Protein AF-A0A1E5LFI8-F1 (afdb_monomer)

Mean predicted aligned error: 4.79 Å

Nearest PDB structures (foldseek):
  2mey-assembly1_A  TM=4.367E-01  e=4.890E-01  Blomia tropicalis
  3h3m-assembly1_A  TM=4.943E-01  e=6.027E+00  Bordetella bronchiseptica
  3a7m-assembly1_B  TM=4.938E-01  e=7.613E+00  Salmonella enterica subsp. enterica serovar Typhimurium

Radius of gyration: 14.29 Å; Cα contacts (8 Å, |Δi|>4): 68; chains: 1; bounding box: 30×36×39 Å

Foldseek 3Di:
DDDPPDPDLLRVLVVLLVVLLVLLVVCLVVLDPVSLVVSVVSLVVSVVSLVPDDDDPVCPVSSVVSVVSSVVSVVSSVVSVD

Secondary structure (DSSP, 8-state):
-----S--HHHHHHHHHHHHHHHHHHHHHHT-HHHHHHHHHHHHHHHHHHHTS---TTTHHHHHHHHHHHHHHHHHHHHHT-

Organism: NCBI:txid1305675

pLDDT: mean 90.74, std 14.52, range [37.81, 98.56]

Structure (mmCIF, N/CA/C/O backbone):
data_AF-A0A1E5LFI8-F1
#
_entry.id   AF-A0A1E5LFI8-F1
#
loop_
_atom_site.group_PDB
_atom_site.id
_atom_site.type_symbol
_atom_site.label_atom_id
_atom_site.label_alt_id
_atom_site.label_comp_id
_atom_site.label_asym_id
_atom_site.label_entity_id
_a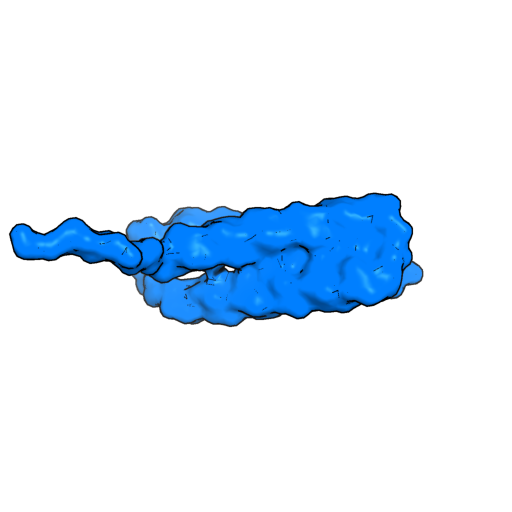tom_site.label_seq_id
_atom_site.pdbx_PDB_ins_code
_atom_site.Cartn_x
_atom_site.Cartn_y
_atom_site.Cartn_z
_atom_site.occupancy
_atom_site.B_iso_or_equiv
_atom_site.auth_seq_id
_atom_site.auth_comp_id
_atom_site.auth_asym_id
_atom_site.auth_atom_id
_atom_site.pdbx_PDB_model_num
ATOM 1 N N .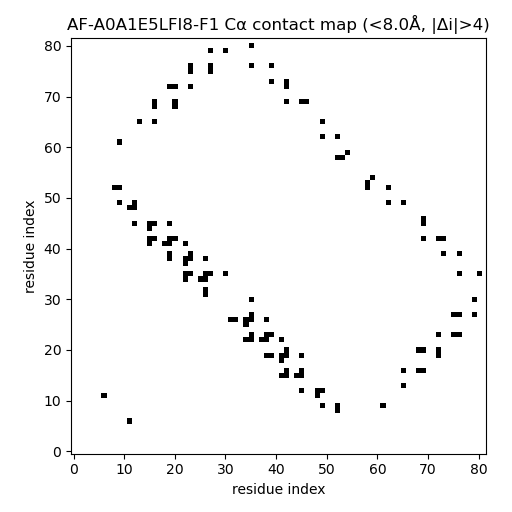 MET A 1 1 ? -9.363 -26.083 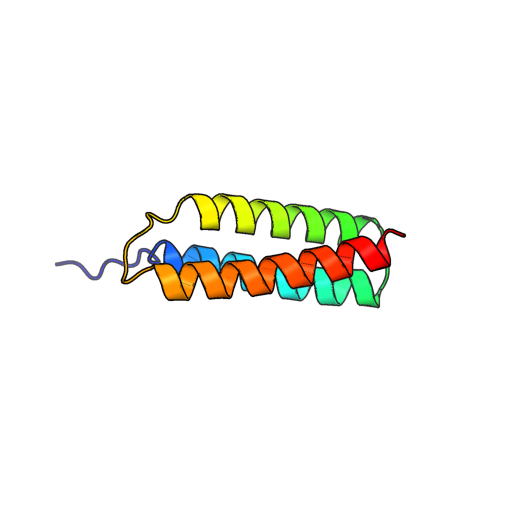24.269 1.00 37.81 1 MET A N 1
ATOM 2 C CA . MET A 1 1 ? -10.219 -26.103 23.071 1.00 37.81 1 MET A CA 1
ATOM 3 C C . MET A 1 1 ? -10.564 -24.650 22.789 1.00 37.81 1 MET A C 1
ATOM 5 O O . MET A 1 1 ? -11.196 -24.055 23.643 1.00 37.81 1 MET A O 1
ATOM 9 N N . ASP A 1 2 ? -10.072 -23.931 21.787 1.00 41.53 2 ASP A N 1
ATOM 10 C CA . ASP A 1 2 ? -9.143 -24.192 20.690 1.00 41.53 2 ASP A CA 1
ATOM 11 C C . ASP A 1 2 ? -8.440 -22.860 20.399 1.00 41.53 2 ASP A C 1
ATOM 13 O O . ASP A 1 2 ? -9.068 -21.803 20.383 1.00 41.53 2 ASP A O 1
ATOM 17 N N . LYS A 1 3 ? -7.114 -22.890 20.253 1.00 39.31 3 LYS A N 1
ATOM 18 C CA . LYS A 1 3 ? -6.313 -21.712 19.916 1.00 39.31 3 LYS A CA 1
ATOM 19 C C . LYS A 1 3 ? -6.620 -21.393 18.457 1.00 39.31 3 LYS A C 1
ATOM 21 O O . LYS A 1 3 ? -6.155 -22.099 17.568 1.00 39.31 3 LYS A O 1
ATOM 26 N N . GLN A 1 4 ? -7.479 -20.407 18.232 1.00 44.44 4 GLN A N 1
ATOM 27 C CA . GLN A 1 4 ? -7.938 -19.994 16.913 1.00 44.44 4 GLN A CA 1
ATOM 28 C C . GLN A 1 4 ? -6.738 -19.429 16.133 1.00 44.44 4 GLN A C 1
ATOM 30 O O . GLN A 1 4 ? -6.408 -18.256 16.235 1.00 44.44 4 GLN A O 1
ATOM 35 N N . PHE A 1 5 ? -6.034 -20.291 15.393 1.00 47.75 5 PHE A N 1
ATOM 36 C CA . PHE A 1 5 ? -4.970 -19.939 14.443 1.00 47.75 5 PHE A CA 1
ATOM 37 C C . PHE A 1 5 ? -5.563 -19.348 13.148 1.00 47.75 5 PHE A C 1
ATOM 39 O O . PHE A 1 5 ? -5.193 -19.728 12.042 1.00 47.75 5 PHE A O 1
ATOM 46 N N . GLY A 1 6 ? -6.530 -18.441 13.281 1.00 45.62 6 GLY A N 1
ATOM 47 C CA . GLY A 1 6 ? -6.995 -17.598 12.189 1.00 45.62 6 GLY A CA 1
ATOM 48 C C . GLY A 1 6 ? -6.507 -16.191 12.473 1.00 45.62 6 GLY A C 1
ATOM 49 O O . GLY A 1 6 ? -6.846 -15.651 13.522 1.00 45.62 6 GLY A O 1
ATOM 50 N N . PHE A 1 7 ? -5.702 -15.616 11.578 1.00 57.16 7 PHE A N 1
ATOM 51 C CA . PHE A 1 7 ? -5.379 -14.192 11.653 1.00 57.16 7 PHE A CA 1
ATOM 52 C C . PHE A 1 7 ? -6.679 -13.393 11.788 1.00 57.16 7 PHE A C 1
ATOM 54 O O . PHE A 1 7 ? -7.619 -13.618 11.015 1.00 57.16 7 PHE A O 1
ATOM 61 N N . ASN A 1 8 ? -6.735 -12.465 12.744 1.00 81.31 8 ASN A N 1
ATOM 62 C CA . ASN A 1 8 ? -7.833 -11.502 12.806 1.00 81.31 8 ASN A CA 1
ATOM 63 C C . ASN A 1 8 ? -7.837 -10.705 11.485 1.00 81.31 8 ASN A C 1
ATOM 65 O O . ASN A 1 8 ? -6.786 -10.424 10.912 1.00 81.31 8 ASN A O 1
ATOM 69 N N . GLN A 1 9 ? -9.017 -10.358 10.976 1.00 88.69 9 GLN A N 1
ATOM 70 C CA . GLN A 1 9 ? -9.206 -9.555 9.767 1.00 88.69 9 GLN A CA 1
ATOM 71 C C . GLN A 1 9 ? -8.321 -8.290 9.723 1.00 88.69 9 GLN A C 1
ATOM 73 O O . GLN A 1 9 ? -7.789 -7.957 8.666 1.00 88.69 9 GLN A O 1
ATOM 78 N N . GLN A 1 10 ? -8.082 -7.634 10.866 1.00 92.56 10 GLN A N 1
ATOM 79 C CA . GLN A 1 10 ? -7.133 -6.516 10.981 1.00 92.56 10 GLN A CA 1
ATOM 80 C C . GLN A 1 10 ? -5.688 -6.927 10.658 1.00 92.56 10 GLN A C 1
ATOM 82 O O . GLN A 1 10 ? -5.009 -6.239 9.902 1.00 92.56 10 GLN A O 1
ATOM 87 N N . GLU A 1 11 ? -5.218 -8.069 11.160 1.00 93.31 11 GLU A N 1
ATOM 88 C CA . GLU A 1 11 ? -3.861 -8.565 10.889 1.00 93.31 11 GLU A CA 1
ATOM 89 C C . GLU A 1 11 ? -3.675 -8.916 9.406 1.00 93.31 11 GLU A C 1
ATOM 91 O O . GLU A 1 11 ? -2.613 -8.662 8.834 1.00 93.31 11 GLU A O 1
ATOM 96 N N . GLN A 1 12 ? -4.714 -9.461 8.762 1.00 93.50 12 GLN A N 1
ATOM 97 C CA . GLN A 1 12 ? -4.692 -9.759 7.325 1.00 93.50 12 GLN A CA 1
ATOM 98 C C . GLN A 1 12 ? -4.579 -8.476 6.495 1.00 93.50 12 GLN A C 1
ATOM 100 O O . GLN A 1 12 ? -3.725 -8.383 5.611 1.00 93.50 12 GLN A O 1
ATOM 105 N N . VAL A 1 13 ? -5.369 -7.453 6.840 1.00 95.88 13 VAL A N 1
ATOM 106 C CA . VAL A 1 13 ? -5.286 -6.134 6.202 1.00 95.88 13 VAL A CA 1
ATOM 107 C C . VAL A 1 13 ? -3.908 -5.516 6.405 1.00 95.88 13 VAL A C 1
ATOM 109 O O . VAL A 1 13 ? -3.292 -5.080 5.435 1.00 95.88 13 VAL A O 1
ATOM 112 N N . GLU A 1 14 ? -3.382 -5.518 7.631 1.00 96.50 14 GLU A N 1
ATOM 113 C CA . GLU A 1 14 ? -2.063 -4.954 7.923 1.00 96.50 14 GLU A CA 1
ATOM 114 C C . GLU A 1 14 ? -0.959 -5.654 7.116 1.00 96.50 14 GLU A C 1
ATOM 116 O O . GLU A 1 14 ? -0.063 -5.002 6.573 1.00 96.50 14 GLU A O 1
ATOM 121 N N . MET A 1 15 ? -1.028 -6.982 6.992 1.00 96.38 15 MET A N 1
ATOM 122 C CA . MET A 1 15 ? -0.079 -7.751 6.192 1.00 96.38 15 MET A CA 1
ATOM 123 C C . MET A 1 15 ? -0.183 -7.406 4.703 1.00 96.38 15 MET A C 1
ATOM 125 O O . MET A 1 15 ? 0.845 -7.194 4.056 1.00 96.38 15 MET A O 1
ATOM 129 N N . SER A 1 16 ? -1.403 -7.288 4.172 1.00 97.31 16 SER A N 1
ATOM 130 C CA . SER A 1 16 ? -1.635 -6.899 2.779 1.00 97.31 16 SER A CA 1
ATOM 131 C C . SER A 1 16 ? -1.130 -5.483 2.489 1.00 97.31 16 SER A C 1
ATOM 133 O O . SER A 1 16 ? -0.494 -5.262 1.459 1.00 97.31 16 SER A O 1
ATOM 135 N N . VAL A 1 17 ? -1.355 -4.529 3.398 1.00 98.06 17 VAL A N 1
ATOM 136 C CA . VAL A 1 17 ? -0.857 -3.150 3.264 1.00 98.06 17 VAL A CA 1
ATOM 137 C C . VAL A 1 17 ? 0.671 -3.119 3.313 1.00 98.06 17 VAL A C 1
ATOM 139 O O . VAL A 1 17 ? 1.291 -2.483 2.463 1.00 98.06 17 VAL A O 1
ATOM 142 N N . LYS A 1 18 ? 1.307 -3.856 4.234 1.00 98.25 18 LYS A N 1
ATOM 143 C CA . LYS A 1 18 ? 2.777 -3.966 4.293 1.00 98.25 18 LYS A CA 1
ATOM 144 C C . LYS A 1 18 ? 3.372 -4.580 3.027 1.00 98.25 18 LYS A C 1
ATOM 146 O O . LYS A 1 18 ? 4.445 -4.161 2.593 1.00 98.25 18 LYS A O 1
ATOM 151 N N . ALA A 1 19 ? 2.712 -5.580 2.444 1.00 97.75 19 ALA A N 1
ATOM 152 C CA . ALA A 1 19 ? 3.141 -6.169 1.181 1.00 97.75 19 ALA A CA 1
ATOM 153 C C . ALA A 1 19 ? 3.061 -5.142 0.042 1.00 97.75 19 ALA A C 1
ATOM 155 O O . ALA A 1 19 ? 4.060 -4.927 -0.645 1.00 97.75 19 ALA A O 1
ATOM 156 N N . ALA A 1 20 ? 1.929 -4.439 -0.080 1.00 98.06 20 ALA A N 1
ATOM 157 C CA . ALA A 1 20 ? 1.754 -3.373 -1.063 1.00 98.06 20 ALA A CA 1
ATOM 158 C C . ALA A 1 20 ? 2.820 -2.275 -0.909 1.00 98.06 20 ALA A C 1
ATOM 160 O O . ALA A 1 20 ? 3.461 -1.913 -1.888 1.00 98.06 20 ALA A O 1
ATOM 161 N N . GLN A 1 21 ? 3.104 -1.817 0.315 1.00 98.31 21 GLN A N 1
ATOM 162 C CA . GLN A 1 21 ? 4.162 -0.833 0.584 1.00 98.31 21 GLN A CA 1
ATOM 163 C C . GLN A 1 21 ? 5.536 -1.271 0.063 1.00 98.31 21 GLN A C 1
ATOM 165 O O . GLN A 1 21 ? 6.248 -0.476 -0.548 1.00 98.31 21 GLN A O 1
ATOM 170 N N . LYS A 1 22 ? 5.916 -2.534 0.289 1.00 97.81 22 LYS A N 1
ATOM 171 C CA . LYS A 1 22 ? 7.192 -3.073 -0.204 1.00 97.81 22 LYS A CA 1
ATOM 172 C C . LYS A 1 22 ? 7.229 -3.143 -1.727 1.00 97.81 22 LYS A C 1
ATOM 174 O O . LYS A 1 22 ? 8.245 -2.783 -2.314 1.00 97.81 22 LYS A O 1
ATOM 179 N N . MET A 1 23 ? 6.140 -3.597 -2.346 1.00 97.06 23 MET A N 1
ATOM 180 C CA . MET A 1 23 ? 6.037 -3.690 -3.802 1.00 97.06 23 MET A CA 1
ATOM 181 C C . MET A 1 23 ? 6.103 -2.309 -4.444 1.00 97.06 23 MET A C 1
ATOM 183 O O . MET A 1 23 ? 6.893 -2.122 -5.356 1.00 97.06 23 MET A O 1
ATOM 187 N N . VAL A 1 24 ? 5.367 -1.327 -3.916 1.00 97.19 24 VAL A N 1
ATOM 188 C CA . VAL A 1 24 ? 5.412 0.062 -4.392 1.00 97.19 24 VAL A CA 1
ATOM 189 C C . VAL A 1 24 ? 6.815 0.639 -4.253 1.00 97.19 24 VAL A C 1
ATOM 191 O O . VAL A 1 24 ? 7.344 1.171 -5.222 1.00 97.19 24 VAL A O 1
ATOM 194 N N . GLY A 1 25 ? 7.463 0.488 -3.095 1.00 95.88 25 GLY A N 1
ATOM 195 C CA . GLY A 1 25 ? 8.832 0.971 -2.901 1.00 95.88 25 GLY A CA 1
ATOM 196 C C . GLY A 1 25 ? 9.832 0.370 -3.897 1.00 95.88 25 GLY A C 1
ATOM 197 O O . GLY A 1 25 ? 10.641 1.092 -4.468 1.00 95.88 25 GLY A O 1
ATOM 198 N N . ALA A 1 26 ? 9.755 -0.940 -4.150 1.00 95.75 26 ALA A N 1
ATOM 199 C CA . ALA A 1 26 ? 10.618 -1.605 -5.127 1.00 95.75 26 ALA A CA 1
ATOM 200 C C . ALA A 1 26 ? 10.292 -1.202 -6.577 1.00 95.75 26 ALA A C 1
ATOM 202 O O . ALA A 1 26 ? 11.197 -0.910 -7.356 1.00 95.75 26 ALA A O 1
ATOM 203 N N . ALA A 1 27 ? 9.005 -1.161 -6.926 1.00 95.69 27 ALA A N 1
ATOM 204 C CA . ALA A 1 27 ? 8.531 -0.827 -8.262 1.00 95.69 27 ALA A CA 1
ATOM 205 C C . ALA A 1 27 ? 8.874 0.616 -8.639 1.00 95.69 27 ALA A C 1
ATOM 207 O O . ALA A 1 27 ? 9.401 0.857 -9.717 1.00 95.69 27 ALA A O 1
ATOM 208 N N . THR A 1 28 ? 8.657 1.568 -7.730 1.00 94.12 28 THR A N 1
ATOM 209 C CA . THR A 1 28 ? 9.010 2.981 -7.943 1.00 94.12 28 THR A CA 1
ATOM 210 C C . THR A 1 28 ? 10.516 3.215 -8.003 1.00 94.12 28 THR A C 1
ATOM 212 O O . THR A 1 28 ? 10.965 4.055 -8.775 1.00 94.12 28 THR A O 1
ATOM 215 N N . MET A 1 29 ? 11.315 2.449 -7.253 1.00 94.06 29 MET A N 1
ATOM 216 C CA . MET A 1 29 ? 12.776 2.541 -7.313 1.00 94.06 29 MET A CA 1
ATOM 217 C C . MET A 1 29 ? 13.338 2.076 -8.662 1.00 94.06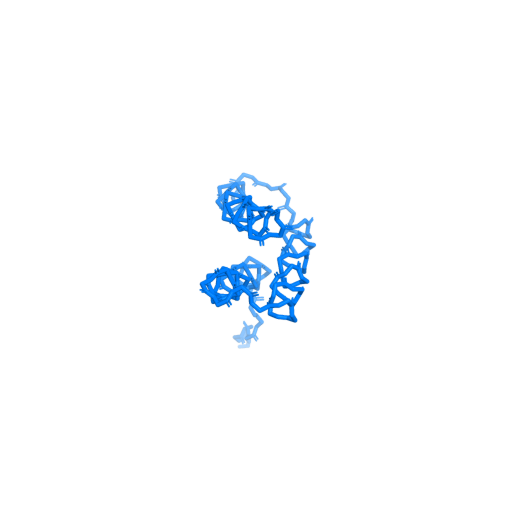 29 MET A C 1
ATOM 219 O O . MET A 1 29 ? 14.286 2.674 -9.168 1.00 94.06 29 MET A O 1
ATOM 223 N N . ASN A 1 30 ? 12.771 1.012 -9.233 1.00 92.00 30 ASN A N 1
ATOM 224 C CA . ASN A 1 30 ? 13.267 0.418 -10.476 1.00 92.00 30 ASN A CA 1
ATOM 225 C C . ASN A 1 30 ? 12.523 0.915 -11.727 1.00 92.00 30 ASN A C 1
ATOM 227 O O . ASN A 1 30 ? 13.010 0.703 -12.835 1.00 92.00 30 ASN A O 1
ATOM 231 N N . MET A 1 31 ? 11.358 1.549 -11.547 1.00 90.88 31 MET A N 1
ATOM 232 C CA . MET A 1 31 ? 10.431 2.009 -12.591 1.00 90.88 31 MET A CA 1
ATOM 233 C C . MET A 1 31 ? 10.080 0.927 -13.626 1.00 90.88 31 MET A C 1
ATOM 235 O O . MET A 1 31 ? 9.839 1.221 -14.795 1.00 90.88 31 MET A O 1
ATOM 239 N N . GLU A 1 32 ? 10.076 -0.341 -13.211 1.00 92.31 32 GLU A N 1
ATOM 240 C CA . GLU A 1 32 ? 9.707 -1.449 -14.088 1.00 92.31 32 GLU A CA 1
ATOM 241 C C . GLU A 1 32 ? 8.177 -1.475 -14.262 1.00 92.31 32 GLU A C 1
ATOM 243 O O . GLU A 1 32 ? 7.472 -1.573 -13.254 1.00 92.31 32 GLU A O 1
ATOM 248 N N . PRO A 1 33 ? 7.649 -1.430 -15.501 1.00 91.31 33 PRO A N 1
ATOM 249 C CA . PRO A 1 33 ? 6.206 -1.402 -15.751 1.00 91.31 33 PRO A CA 1
ATOM 250 C C . PRO A 1 33 ? 5.448 -2.565 -15.100 1.00 91.31 33 PRO A C 1
ATOM 252 O O . PRO A 1 33 ? 4.497 -2.332 -14.359 1.00 91.31 33 PRO A O 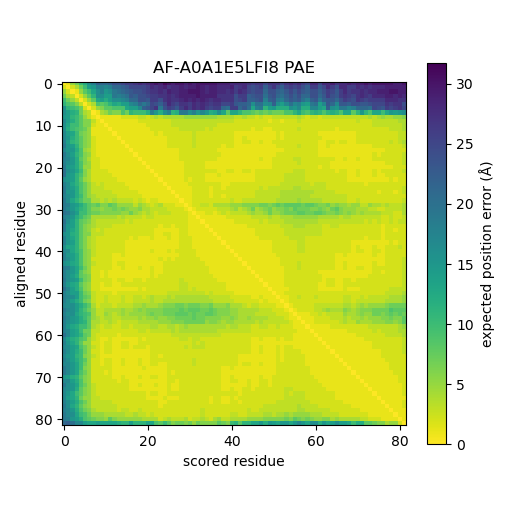1
ATOM 255 N N . ASP A 1 34 ? 5.928 -3.798 -15.273 1.00 93.94 34 ASP A N 1
ATOM 256 C CA . ASP A 1 34 ? 5.281 -4.990 -14.708 1.00 93.94 34 ASP A CA 1
ATOM 257 C C . ASP A 1 34 ? 5.279 -4.960 -13.167 1.00 93.94 34 ASP A C 1
ATOM 259 O O . ASP A 1 34 ? 4.321 -5.392 -12.519 1.00 93.94 34 ASP A O 1
ATOM 263 N N . ALA A 1 35 ? 6.330 -4.403 -12.553 1.00 94.50 35 ALA A N 1
ATOM 264 C CA . ALA A 1 35 ? 6.391 -4.230 -11.105 1.00 94.50 35 ALA A CA 1
ATOM 265 C C . ALA A 1 35 ? 5.440 -3.130 -10.613 1.00 94.50 35 ALA A C 1
ATOM 267 O O . ALA A 1 35 ? 4.854 -3.276 -9.538 1.00 94.50 35 ALA A O 1
ATOM 268 N N . LEU A 1 36 ? 5.281 -2.040 -11.373 1.00 96.12 36 LEU A N 1
ATOM 269 C CA . LEU A 1 36 ? 4.332 -0.964 -11.068 1.00 96.12 36 LEU A CA 1
ATOM 270 C C . LEU A 1 36 ? 2.890 -1.476 -11.145 1.00 96.12 36 LEU A C 1
ATOM 272 O O . LEU A 1 36 ? 2.110 -1.215 -10.226 1.00 96.12 36 LEU A O 1
ATOM 276 N N . ASP A 1 37 ? 2.568 -2.279 -12.160 1.00 96.19 37 ASP A N 1
ATOM 277 C CA . ASP A 1 37 ? 1.261 -2.922 -12.309 1.00 96.19 37 ASP A CA 1
ATOM 278 C C . ASP A 1 37 ? 0.982 -3.889 -11.150 1.00 96.19 37 ASP A C 1
ATOM 280 O O . ASP A 1 37 ? -0.041 -3.777 -10.469 1.00 96.19 37 ASP A O 1
ATOM 284 N N . ALA A 1 38 ? 1.931 -4.775 -10.832 1.00 96.56 38 ALA A N 1
ATOM 285 C CA . ALA A 1 38 ? 1.795 -5.699 -9.708 1.00 96.56 38 ALA A CA 1
ATOM 286 C C . ALA A 1 38 ? 1.642 -4.961 -8.363 1.00 96.56 38 ALA A C 1
ATOM 288 O O . ALA A 1 38 ? 0.856 -5.365 -7.498 1.00 96.56 38 ALA A O 1
ATOM 289 N N . ALA A 1 39 ? 2.376 -3.862 -8.164 1.00 97.31 39 ALA A N 1
ATOM 290 C CA . ALA A 1 39 ? 2.255 -3.027 -6.975 1.00 97.31 39 ALA A CA 1
ATOM 291 C C . ALA A 1 39 ? 0.882 -2.337 -6.897 1.00 97.31 39 ALA A C 1
ATOM 293 O O . ALA A 1 39 ? 0.289 -2.263 -5.814 1.00 97.31 39 ALA A O 1
ATOM 294 N N . GLN A 1 40 ? 0.347 -1.883 -8.032 1.00 97.19 40 GLN A N 1
ATOM 295 C CA . GLN A 1 40 ? -0.984 -1.291 -8.125 1.00 97.19 40 GLN A CA 1
ATOM 296 C C . GLN A 1 40 ? -2.087 -2.312 -7.810 1.00 97.19 40 GLN A C 1
ATOM 298 O O . GLN A 1 40 ? -3.032 -1.990 -7.079 1.00 97.19 40 GLN A O 1
ATOM 303 N N . GLU A 1 41 ? -1.962 -3.550 -8.291 1.00 97.50 41 GLU A N 1
ATOM 304 C CA . GLU A 1 41 ? -2.872 -4.648 -7.951 1.00 97.50 41 GLU A CA 1
ATOM 305 C C . GLU A 1 41 ? -2.831 -4.987 -6.457 1.00 97.50 41 GLU A C 1
ATOM 307 O O . GLU A 1 41 ? -3.875 -5.056 -5.803 1.00 97.50 41 GLU A O 1
ATOM 312 N N . ALA A 1 42 ? -1.634 -5.131 -5.879 1.00 97.69 42 ALA A N 1
ATOM 313 C CA . ALA A 1 42 ? -1.471 -5.405 -4.452 1.00 97.69 42 ALA A CA 1
ATOM 314 C C . ALA A 1 42 ? -2.110 -4.312 -3.57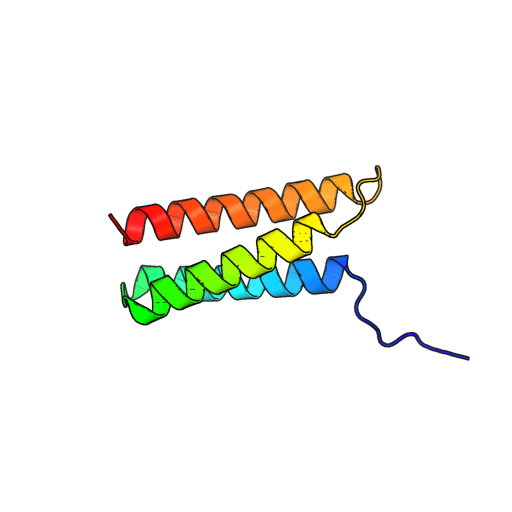8 1.00 97.69 42 ALA A C 1
ATOM 316 O O . ALA A 1 42 ? -2.770 -4.609 -2.577 1.00 97.69 42 ALA A O 1
ATOM 317 N N . LEU A 1 43 ? -1.969 -3.048 -3.982 1.00 97.75 43 LEU A N 1
ATOM 318 C CA . LEU A 1 43 ? -2.576 -1.911 -3.299 1.00 97.75 43 LEU A CA 1
ATOM 319 C C . LEU A 1 43 ? -4.109 -1.917 -3.400 1.00 97.75 43 LEU A C 1
ATOM 321 O O . LEU A 1 43 ? -4.795 -1.629 -2.416 1.00 97.75 43 LEU A O 1
ATOM 325 N N . ASN A 1 44 ? -4.658 -2.291 -4.558 1.00 97.75 44 ASN A N 1
ATOM 326 C CA . ASN A 1 44 ? -6.102 -2.440 -4.748 1.00 97.75 44 ASN A CA 1
ATOM 327 C C . ASN A 1 44 ? -6.674 -3.580 -3.893 1.00 97.75 44 ASN A C 1
ATOM 329 O O . ASN A 1 44 ? -7.712 -3.406 -3.252 1.00 97.75 44 ASN A O 1
ATOM 333 N N . ASN A 1 45 ? -5.963 -4.703 -3.795 1.00 97.19 45 ASN A N 1
ATOM 334 C CA . ASN A 1 45 ? -6.344 -5.814 -2.922 1.00 97.19 45 ASN A CA 1
ATOM 335 C C . ASN A 1 45 ? -6.337 -5.401 -1.442 1.00 97.19 45 ASN A C 1
ATOM 337 O O . ASN A 1 45 ? -7.272 -5.720 -0.705 1.00 97.19 45 ASN A O 1
ATOM 341 N N . ALA A 1 46 ? -5.321 -4.650 -1.005 1.00 97.50 46 ALA A N 1
ATOM 342 C CA . ALA A 1 46 ? -5.242 -4.143 0.364 1.00 97.50 46 ALA A CA 1
ATOM 343 C C . ALA A 1 46 ? -6.407 -3.193 0.695 1.00 97.50 46 ALA A C 1
ATOM 345 O O . ALA A 1 46 ? -6.995 -3.279 1.774 1.00 97.50 46 ALA A O 1
ATOM 346 N N . LYS A 1 47 ? -6.798 -2.332 -0.254 1.00 97.62 47 LYS A N 1
ATOM 347 C CA . LYS A 1 47 ? -7.974 -1.457 -0.127 1.00 97.62 47 LYS A CA 1
ATOM 348 C C . LYS A 1 47 ? -9.273 -2.225 0.046 1.00 97.62 47 LYS A C 1
ATOM 350 O O . LYS A 1 47 ? -10.053 -1.895 0.934 1.00 97.62 47 LYS A O 1
ATOM 355 N N . GLN A 1 48 ? -9.508 -3.232 -0.791 1.00 97.31 48 GLN A N 1
ATOM 356 C CA . GLN A 1 48 ? -10.723 -4.043 -0.712 1.00 97.31 48 GLN A CA 1
ATOM 357 C C . GLN A 1 48 ? -10.812 -4.782 0.627 1.00 97.31 48 GLN A C 1
ATOM 359 O O . GLN A 1 48 ? -11.868 -4.803 1.255 1.00 97.31 48 GLN A O 1
ATOM 364 N N . GLN A 1 49 ? -9.691 -5.325 1.110 1.00 95.38 49 GLN A N 1
ATOM 365 C CA . GLN A 1 49 ? -9.651 -5.957 2.427 1.00 95.38 49 GLN A CA 1
ATOM 366 C C . GLN A 1 49 ? -9.900 -4.939 3.548 1.00 95.38 49 GLN A C 1
ATOM 368 O O . GLN A 1 49 ? -10.669 -5.229 4.461 1.00 95.38 49 GLN A O 1
ATOM 373 N N . LEU A 1 50 ? -9.335 -3.729 3.475 1.00 96.38 50 LEU A N 1
ATOM 374 C CA . LEU A 1 50 ? -9.589 -2.686 4.473 1.00 96.38 50 LEU A CA 1
ATOM 375 C C . LEU A 1 50 ? -11.075 -2.298 4.538 1.00 96.38 50 LEU A C 1
ATOM 377 O O . LEU A 1 50 ? -11.625 -2.165 5.627 1.00 96.38 50 LEU A O 1
ATOM 381 N N . GLN A 1 51 ? -11.740 -2.186 3.385 1.00 95.31 51 GLN A N 1
ATOM 382 C CA . GLN A 1 51 ? -13.178 -1.899 3.294 1.00 95.31 51 GLN A CA 1
ATOM 383 C C . GLN A 1 51 ? -14.063 -2.999 3.894 1.00 95.31 51 GLN A C 1
ATOM 385 O O . GLN A 1 51 ? -15.219 -2.742 4.218 1.00 95.31 51 GLN A O 1
ATOM 390 N N . SER A 1 52 ? -13.539 -4.218 4.043 1.00 92.81 52 SER A N 1
ATOM 391 C CA . SER A 1 52 ? -14.270 -5.324 4.664 1.00 92.81 52 SER A CA 1
ATOM 392 C C . SER A 1 52 ? -14.290 -5.257 6.195 1.00 92.81 52 SER A C 1
ATOM 394 O O . SER A 1 52 ? -15.080 -5.969 6.818 1.00 92.81 52 SER A O 1
ATOM 396 N N . ILE A 1 53 ? -13.441 -4.425 6.814 1.00 91.44 53 ILE A N 1
ATOM 397 C CA . ILE A 1 53 ? -13.418 -4.255 8.269 1.00 91.44 53 ILE A CA 1
ATOM 398 C C . ILE A 1 53 ? -14.653 -3.477 8.709 1.00 91.44 53 ILE A C 1
ATOM 400 O O . ILE A 1 53 ? -14.922 -2.374 8.235 1.00 91.44 53 ILE A O 1
ATOM 404 N N . GLN A 1 54 ? -15.383 -4.047 9.665 1.00 91.25 5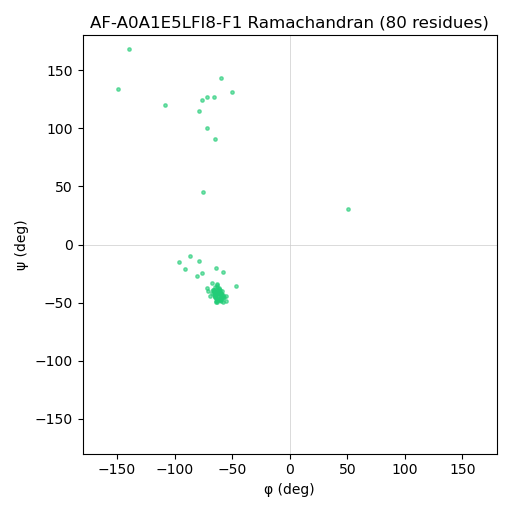4 GLN A N 1
ATOM 405 C CA . GLN A 1 54 ? -16.518 -3.377 10.278 1.00 91.25 54 GLN A CA 1
ATOM 406 C C . GLN A 1 54 ? -16.050 -2.154 11.072 1.00 91.25 54 GLN A C 1
ATOM 408 O O . GLN A 1 54 ? -15.171 -2.258 11.922 1.00 91.25 54 GLN A O 1
ATOM 413 N N . THR A 1 55 ? -16.651 -0.997 10.795 1.00 89.88 55 THR A N 1
ATOM 414 C CA . THR A 1 55 ? -16.325 0.245 11.495 1.00 89.88 55 THR A CA 1
ATOM 415 C C . THR A 1 55 ? -17.002 0.298 12.861 1.00 89.88 55 THR A C 1
ATOM 417 O O . THR A 1 55 ? -18.223 0.393 12.974 1.00 89.88 55 THR A O 1
ATOM 420 N N . ASP A 1 56 ? -16.177 0.296 13.896 1.00 89.12 56 ASP A N 1
ATOM 421 C CA . ASP A 1 56 ? -16.516 0.600 15.283 1.00 89.12 56 ASP A CA 1
ATOM 422 C C . ASP A 1 56 ? -15.397 1.443 15.944 1.00 89.12 56 ASP A C 1
ATOM 424 O O . ASP A 1 56 ? -14.295 1.542 15.384 1.00 89.12 56 ASP A O 1
ATOM 428 N N . PRO A 1 57 ? -15.624 2.033 17.135 1.00 91.81 57 PRO A N 1
ATOM 429 C CA . PRO A 1 57 ? -14.623 2.871 17.804 1.00 91.81 57 PRO A CA 1
ATOM 430 C C . PRO A 1 57 ? -13.281 2.179 18.099 1.00 91.81 57 PRO A C 1
ATOM 432 O O . PRO A 1 57 ? -12.264 2.851 18.241 1.00 91.81 57 PRO A O 1
ATOM 435 N N . SER A 1 58 ? -13.250 0.846 18.203 1.00 88.56 58 SER A N 1
ATOM 436 C CA . SER A 1 58 ? -12.016 0.080 18.423 1.00 88.56 58 SER A CA 1
ATOM 437 C C . SER A 1 58 ? -11.217 -0.139 17.133 1.00 88.56 58 SER A C 1
ATOM 439 O O . SER A 1 58 ? -9.993 -0.253 17.168 1.00 88.56 58 SER A O 1
ATOM 441 N N . SER A 1 59 ? -11.897 -0.145 15.985 1.00 91.50 59 SER A N 1
ATOM 442 C CA . SER A 1 59 ? -11.304 -0.302 14.652 1.00 91.50 59 SER A CA 1
ATOM 443 C C . SER A 1 59 ? -10.924 1.020 13.973 1.00 91.50 59 SER A C 1
ATOM 445 O O . SER A 1 59 ? -10.090 1.020 13.070 1.00 91.50 59 SER A O 1
ATOM 447 N N . GLU A 1 60 ? -11.507 2.148 14.388 1.00 92.19 60 GLU A N 1
ATOM 448 C CA . GLU A 1 60 ? -11.396 3.435 13.687 1.00 92.19 60 GLU A CA 1
ATOM 449 C C . GLU A 1 60 ? -9.942 3.903 13.536 1.00 92.19 60 GLU A C 1
ATOM 451 O O . GLU A 1 60 ? -9.505 4.254 12.439 1.00 92.19 60 GLU A O 1
ATOM 456 N N . ALA A 1 61 ? -9.157 3.822 14.615 1.00 94.62 61 ALA A N 1
ATOM 457 C CA . ALA A 1 61 ? -7.742 4.188 14.593 1.00 94.62 61 ALA A CA 1
ATOM 458 C C . ALA A 1 61 ? -6.923 3.289 13.651 1.00 94.62 61 ALA A C 1
ATOM 460 O O . ALA A 1 61 ? -6.047 3.775 12.931 1.00 94.62 61 ALA A O 1
ATOM 461 N N . PHE A 1 62 ? -7.231 1.989 13.625 1.00 95.56 62 PHE A N 1
ATOM 462 C CA . PHE A 1 62 ? -6.600 1.045 12.708 1.00 95.56 62 PHE A CA 1
ATOM 463 C C . PHE A 1 62 ? -6.941 1.397 11.257 1.00 95.56 62 PHE A C 1
ATOM 465 O O . PHE A 1 62 ? -6.039 1.542 10.432 1.00 95.56 62 PHE A O 1
ATOM 472 N N . ILE A 1 63 ? -8.227 1.603 10.953 1.00 96.88 63 ILE A N 1
ATOM 473 C CA . ILE A 1 63 ? -8.693 1.928 9.602 1.00 96.88 63 ILE A CA 1
ATOM 474 C C . ILE A 1 63 ? -8.045 3.221 9.103 1.00 96.88 63 ILE A C 1
ATOM 476 O O . ILE A 1 63 ? -7.500 3.249 7.998 1.00 96.88 63 ILE A O 1
ATOM 480 N N . ALA A 1 64 ? -8.036 4.268 9.933 1.00 97.38 64 ALA A N 1
ATOM 481 C CA . ALA A 1 64 ? -7.414 5.544 9.601 1.00 97.38 64 ALA A CA 1
ATOM 482 C C . ALA A 1 64 ? -5.916 5.387 9.294 1.00 97.38 64 ALA A C 1
ATOM 484 O O . ALA A 1 64 ? -5.421 5.932 8.305 1.00 97.38 64 ALA A O 1
ATOM 485 N N . GLN A 1 65 ? -5.193 4.602 10.098 1.00 97.88 65 GLN A N 1
ATOM 486 C CA . GLN A 1 65 ? -3.772 4.347 9.874 1.00 97.88 65 GLN A CA 1
ATOM 487 C C . GLN A 1 65 ? -3.518 3.608 8.553 1.00 97.88 65 GLN A C 1
ATOM 489 O O . GLN A 1 65 ? -2.668 4.035 7.768 1.00 97.88 65 GLN A O 1
ATOM 494 N N . GLN A 1 66 ? -4.257 2.530 8.279 1.00 98.12 66 GLN A N 1
ATOM 495 C CA . GLN A 1 66 ? -4.098 1.780 7.031 1.00 98.12 66 GLN A CA 1
ATOM 496 C C . GLN A 1 66 ? -4.456 2.637 5.810 1.00 98.12 66 GLN A C 1
ATOM 498 O O . GLN A 1 66 ? -3.764 2.576 4.794 1.00 98.12 66 GLN A O 1
ATOM 503 N N . GLN A 1 67 ? -5.467 3.505 5.917 1.00 98.12 67 GLN A N 1
ATOM 504 C CA . GLN A 1 67 ? -5.833 4.432 4.847 1.00 98.12 67 GLN A CA 1
ATOM 505 C C . GLN A 1 67 ? -4.708 5.430 4.533 1.00 98.12 67 GLN A C 1
ATOM 507 O O . GLN A 1 67 ? -4.434 5.684 3.361 1.00 98.12 67 GLN A O 1
ATOM 512 N N . ILE A 1 68 ? -4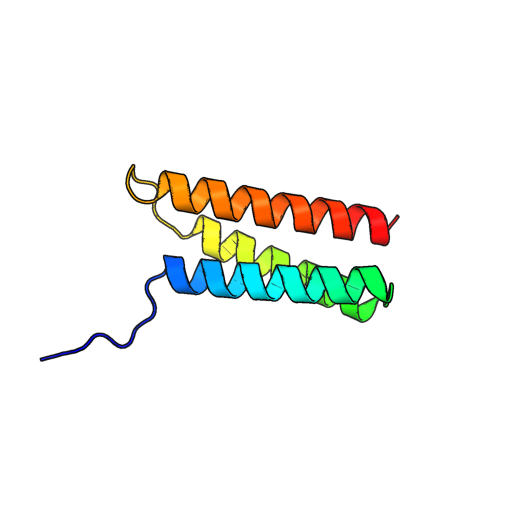.014 5.959 5.549 1.00 98.56 68 ILE A N 1
ATOM 513 C CA . ILE A 1 68 ? -2.850 6.842 5.348 1.00 98.56 68 ILE A CA 1
ATOM 514 C C . ILE A 1 68 ? -1.750 6.116 4.566 1.00 98.56 68 ILE A C 1
ATOM 516 O O . ILE A 1 68 ? -1.174 6.681 3.636 1.00 98.56 68 ILE A O 1
ATOM 520 N N . PHE A 1 69 ? -1.453 4.866 4.924 1.00 98.44 69 PHE A N 1
ATOM 521 C CA . PHE A 1 69 ? -0.443 4.066 4.231 1.00 98.44 69 PHE A CA 1
ATOM 522 C C . PHE A 1 69 ? -0.814 3.786 2.782 1.00 98.44 69 PHE A C 1
ATOM 524 O O . PHE A 1 69 ? 0.016 3.962 1.892 1.00 98.44 69 PHE A O 1
ATOM 531 N N . ILE A 1 70 ? -2.067 3.406 2.552 1.00 98.44 70 ILE A N 1
ATOM 532 C CA . ILE A 1 70 ? -2.596 3.162 1.217 1.00 98.44 70 ILE A CA 1
ATOM 533 C C . ILE A 1 70 ? -2.509 4.429 0.361 1.00 98.44 70 ILE A C 1
ATOM 535 O O . ILE A 1 70 ? -2.034 4.355 -0.768 1.00 98.44 70 ILE A O 1
ATOM 539 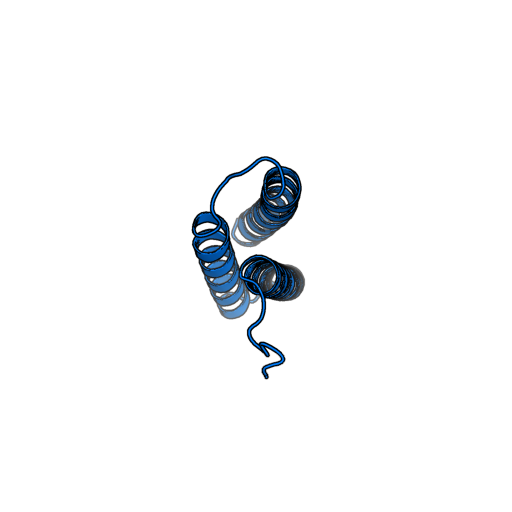N N . ASN A 1 71 ? -2.920 5.584 0.890 1.00 98.31 71 ASN A N 1
ATOM 540 C CA . ASN A 1 71 ? -2.899 6.846 0.149 1.00 98.31 71 ASN A CA 1
ATOM 541 C C . ASN A 1 71 ? -1.476 7.224 -0.282 1.00 98.31 71 ASN A C 1
ATOM 543 O O . ASN A 1 71 ? -1.263 7.540 -1.446 1.00 98.31 71 ASN A O 1
ATOM 547 N N . ARG A 1 72 ? -0.486 7.088 0.611 1.00 98.19 72 ARG A N 1
ATOM 548 C CA . ARG A 1 72 ? 0.926 7.336 0.270 1.00 98.19 72 ARG A CA 1
ATOM 549 C C . ARG A 1 72 ? 1.424 6.426 -0.849 1.00 98.19 72 ARG A C 1
ATOM 551 O O . ARG A 1 72 ? 2.108 6.880 -1.756 1.00 98.19 72 ARG A O 1
ATOM 558 N N . CYS A 1 73 ? 1.073 5.142 -0.802 1.00 97.94 73 CYS A N 1
ATOM 559 C CA . CYS A 1 73 ? 1.418 4.208 -1.869 1.00 97.94 73 CYS A CA 1
ATOM 560 C C . CYS A 1 73 ? 0.794 4.605 -3.214 1.00 97.94 73 CYS A C 1
ATOM 562 O O . CYS A 1 73 ? 1.432 4.448 -4.250 1.00 97.94 73 CYS A O 1
ATOM 564 N N . GLN A 1 74 ? -0.434 5.129 -3.208 1.00 97.38 74 GLN A N 1
ATOM 565 C CA . GLN A 1 74 ? -1.068 5.610 -4.435 1.00 97.38 74 GLN A CA 1
ATOM 566 C C . GLN A 1 74 ? -0.381 6.844 -5.002 1.00 97.38 74 GLN A C 1
ATOM 568 O O . GLN A 1 74 ? -0.216 6.924 -6.213 1.00 97.38 74 GLN A O 1
ATOM 573 N N . GLU A 1 75 ? 0.005 7.789 -4.145 1.00 97.31 75 GLU A N 1
ATOM 574 C CA . GLU A 1 75 ? 0.762 8.976 -4.552 1.00 97.31 75 GLU A CA 1
ATOM 575 C C . GLU A 1 75 ? 2.072 8.555 -5.232 1.00 97.31 75 GLU A C 1
ATOM 577 O O . GLU A 1 75 ? 2.319 8.942 -6.369 1.00 97.31 75 GLU A O 1
ATOM 582 N N . GLN A 1 76 ? 2.836 7.650 -4.610 1.00 96.44 76 GLN A N 1
ATOM 583 C CA . GLN A 1 76 ? 4.092 7.130 -5.164 1.00 96.44 76 GLN A CA 1
ATOM 584 C C . GLN A 1 76 ? 3.924 6.438 -6.525 1.00 96.44 76 GLN A C 1
ATOM 586 O O . GLN A 1 76 ? 4.710 6.675 -7.440 1.00 96.44 76 GLN A O 1
ATOM 591 N N . LEU A 1 77 ? 2.906 5.585 -6.679 1.00 95.75 77 LEU A N 1
ATOM 592 C CA . LEU A 1 77 ? 2.625 4.949 -7.970 1.00 95.75 77 LEU A CA 1
ATOM 593 C C . LEU A 1 77 ? 2.180 5.968 -9.020 1.00 95.75 77 LEU A C 1
ATOM 595 O O . LEU A 1 77 ? 2.618 5.895 -10.163 1.00 95.75 77 LEU A O 1
ATOM 599 N N . SER A 1 78 ? 1.339 6.930 -8.636 1.00 95.12 78 SER A N 1
ATOM 600 C CA . SER A 1 78 ? 0.867 7.977 -9.543 1.00 95.12 78 SER A CA 1
ATOM 601 C C . SER A 1 78 ? 2.003 8.868 -10.040 1.00 95.12 78 SER A C 1
ATOM 603 O O . SER A 1 78 ? 1.931 9.336 -11.174 1.00 95.12 78 SER A O 1
ATOM 605 N N . GLU A 1 79 ? 3.008 9.122 -9.201 1.00 94.38 79 GLU A N 1
ATOM 606 C CA . GLU A 1 79 ? 4.219 9.857 -9.570 1.00 94.38 79 GLU A CA 1
ATOM 607 C C . GLU A 1 79 ? 5.121 9.043 -10.503 1.00 94.38 79 GLU A C 1
ATOM 609 O O . GLU A 1 79 ? 5.662 9.601 -11.446 1.00 94.38 79 GLU A O 1
ATOM 614 N N . ALA A 1 80 ? 5.271 7.733 -10.278 1.00 93.12 80 ALA A N 1
ATOM 615 C CA . ALA A 1 80 ? 6.130 6.880 -11.105 1.00 93.12 80 ALA A CA 1
ATOM 616 C C . ALA A 1 80 ? 5.526 6.511 -12.473 1.00 93.12 80 ALA A C 1
ATOM 618 O O . ALA A 1 80 ? 6.267 6.167 -13.392 1.00 93.12 80 ALA A O 1
ATOM 619 N N . LEU A 1 81 ? 4.195 6.539 -12.595 1.00 86.88 81 LEU A N 1
ATOM 620 C CA . LEU A 1 81 ? 3.462 6.280 -13.841 1.00 86.88 81 LEU A CA 1
ATOM 621 C C . LEU A 1 81 ? 3.280 7.535 -14.717 1.00 86.88 81 LEU A C 1
ATOM 623 O O . LEU A 1 81 ? 2.806 7.407 -15.847 1.00 86.88 81 LEU A O 1
ATOM 627 N N . HIS A 1 82 ? 3.602 8.722 -14.192 1.00 84.88 82 HIS A N 1
ATOM 628 C CA . HIS A 1 82 ? 3.591 9.997 -14.921 1.00 84.88 82 HIS A CA 1
ATOM 629 C C . HIS A 1 82 ? 4.953 10.303 -15.544 1.00 84.88 82 HIS A C 1
ATOM 631 O O . HIS A 1 82 ? 4.948 10.878 -16.658 1.00 84.88 82 HIS A O 1
#

Solvent-accessible surface area (backbone atoms only — not comparable to full-atom values): 4603 Å² total; per-residue (Å²): 141,77,87,75,89,60,79,52,73,66,58,51,29,53,51,35,44,53,49,17,49,52,35,36,55,52,14,54,73,68,64,39,65,71,42,42,52,52,17,52,52,38,42,52,53,22,50,57,48,51,70,68,56,75,87,44,89,87,39,46,67,56,52,56,52,53,50,54,54,51,49,54,46,49,52,51,50,57,62,66,76,104

Sequence (82 aa):
MDKQFGFNQQEQVEMSVKAAQKMVGAATMNMEPDALDAAQEALNNAKQQLQSIQTDPSSEAFIAQQQIFINRCQEQLSEALH

InterPro domains:
  IPR020314 Uncharacterised protein family YpzA [PF10819] (6-80)